Protein AF-A0A0C2MVI9-F1 (afdb_monomer)

Sequence (115 aa):
MEKDQERTKKWDIHRFVQSTERLNTYIERFEIALEYHGISDIKEEHKRRKLLHHVVSETFSLLQTYFHPEHLRSVAYTRSIEYLNGYYNPRKAYMLERKQLYNVNGQKEKTLNRI

Structure (mmCIF, N/CA/C/O backbone):
data_AF-A0A0C2MVI9-F1
#
_entry.id   AF-A0A0C2MVI9-F1
#
loop_
_atom_site.group_PDB
_atom_site.id
_atom_site.type_symbol
_atom_site.label_atom_id
_atom_site.label_alt_id
_atom_site.label_comp_id
_atom_site.label_asym_id
_atom_site.label_entity_id
_atom_site.label_seq_id
_atom_site.pdbx_PDB_ins_code
_atom_site.Cartn_x
_atom_site.Cartn_y
_atom_site.Cartn_z
_atom_site.occupancy
_atom_site.B_iso_or_equiv
_atom_site.auth_seq_id
_atom_site.auth_comp_id
_atom_site.auth_asym_id
_atom_site.auth_atom_id
_atom_site.pdbx_PDB_model_num
ATOM 1 N N . MET A 1 1 ? 12.758 -18.390 -28.346 1.00 46.31 1 MET A N 1
ATOM 2 C CA . MET A 1 1 ? 11.567 -17.864 -27.638 1.00 46.31 1 MET A CA 1
ATOM 3 C C . MET A 1 1 ? 11.206 -18.767 -26.456 1.00 46.31 1 MET A C 1
ATOM 5 O O . MET A 1 1 ? 10.057 -19.145 -26.305 1.00 46.31 1 MET A O 1
ATOM 9 N N . GLU A 1 2 ? 12.179 -19.143 -25.624 1.00 44.84 2 GLU A N 1
ATOM 10 C CA . GLU A 1 2 ? 11.978 -20.186 -24.595 1.00 44.84 2 GLU A CA 1
ATOM 11 C C . GLU A 1 2 ? 12.283 -19.671 -23.176 1.00 44.84 2 GLU A C 1
ATOM 13 O O . GLU A 1 2 ? 11.972 -20.317 -22.188 1.00 44.84 2 GLU A O 1
ATOM 18 N N . LYS A 1 3 ? 12.826 -18.449 -23.056 1.00 42.88 3 LYS A N 1
ATOM 19 C CA . LYS A 1 3 ? 13.237 -17.845 -21.775 1.00 42.88 3 LYS A CA 1
ATOM 20 C C . LYS A 1 3 ? 12.149 -17.029 -21.066 1.00 42.88 3 LYS A C 1
ATOM 22 O O . LYS A 1 3 ? 12.353 -16.623 -19.925 1.00 42.88 3 LYS A O 1
ATOM 27 N N . ASP A 1 4 ? 11.005 -16.802 -21.710 1.00 44.44 4 ASP A N 1
ATOM 28 C CA . ASP A 1 4 ? 9.923 -15.987 -21.138 1.00 44.44 4 ASP A CA 1
ATOM 29 C C . ASP A 1 4 ? 8.834 -16.818 -20.443 1.00 44.44 4 ASP A C 1
ATOM 31 O O . ASP A 1 4 ? 8.108 -16.286 -19.605 1.00 44.44 4 ASP A O 1
ATOM 35 N N . GLN A 1 5 ? 8.748 -18.126 -20.718 1.00 41.16 5 GLN A N 1
ATOM 36 C CA . GLN A 1 5 ? 7.746 -19.013 -20.107 1.00 41.16 5 GLN A CA 1
ATOM 37 C C . GLN A 1 5 ? 8.148 -19.519 -18.711 1.00 41.16 5 GLN A C 1
ATOM 39 O O . GLN A 1 5 ? 7.287 -19.886 -17.917 1.00 41.16 5 GLN A O 1
ATOM 44 N N . GLU A 1 6 ? 9.434 -19.463 -18.357 1.00 41.50 6 GLU A N 1
ATOM 45 C CA . GLU A 1 6 ? 9.937 -19.917 -17.050 1.00 41.50 6 GLU A CA 1
ATOM 46 C C . GLU A 1 6 ? 9.893 -18.818 -15.965 1.00 41.50 6 GLU A C 1
ATOM 48 O O . GLU A 1 6 ? 10.082 -19.073 -14.775 1.00 41.50 6 GLU A O 1
ATOM 53 N N . ARG A 1 7 ? 9.589 -17.571 -16.358 1.00 46.00 7 ARG A N 1
ATOM 54 C CA . ARG A 1 7 ? 9.536 -16.407 -15.454 1.00 46.00 7 ARG A CA 1
ATOM 55 C C . ARG A 1 7 ? 8.235 -16.281 -14.672 1.00 46.00 7 ARG A C 1
ATOM 57 O O . ARG A 1 7 ? 8.184 -15.534 -13.697 1.00 46.00 7 ARG A O 1
ATOM 64 N N . THR A 1 8 ? 7.203 -17.041 -15.021 1.00 45.59 8 THR A N 1
ATOM 65 C CA . THR A 1 8 ? 5.980 -17.153 -14.219 1.00 45.59 8 THR A CA 1
ATOM 66 C C . THR A 1 8 ? 6.106 -18.255 -13.169 1.00 45.59 8 THR A C 1
ATOM 68 O O . THR A 1 8 ? 5.172 -19.027 -12.957 1.00 45.59 8 THR A O 1
ATOM 71 N N . LYS A 1 9 ? 7.247 -18.327 -12.464 1.00 53.28 9 LYS A N 1
ATOM 72 C CA . LYS A 1 9 ? 7.270 -18.925 -11.124 1.00 53.28 9 LYS A CA 1
ATOM 73 C C . LYS A 1 9 ? 6.167 -18.230 -10.332 1.00 53.28 9 LYS A C 1
ATOM 75 O O . LYS A 1 9 ? 6.219 -17.014 -10.157 1.00 53.28 9 LYS A O 1
ATOM 80 N N . LYS A 1 10 ? 5.141 -19.003 -9.970 1.00 55.88 10 LYS A N 1
ATOM 81 C CA . LYS A 1 10 ? 3.905 -18.571 -9.311 1.00 55.88 10 LYS A CA 1
ATOM 82 C C . LYS A 1 10 ? 4.228 -17.501 -8.264 1.00 55.88 10 LYS A C 1
ATOM 84 O O . LYS A 1 10 ? 4.850 -17.792 -7.248 1.00 55.88 10 LYS A O 1
ATOM 89 N N . TRP A 1 11 ? 3.886 -16.256 -8.583 1.00 67.44 11 TRP A N 1
ATOM 90 C CA . TRP A 1 11 ? 4.160 -15.101 -7.739 1.00 67.44 11 TRP A CA 1
ATOM 91 C C . TRP A 1 11 ? 3.150 -15.126 -6.590 1.00 67.44 11 TRP A C 1
ATOM 93 O O . TRP A 1 11 ? 2.045 -14.611 -6.730 1.00 67.44 11 TRP A O 1
ATOM 103 N N . ASP A 1 12 ? 3.484 -15.836 -5.512 1.00 68.06 12 ASP A N 1
ATOM 104 C CA . ASP A 1 12 ? 2.595 -16.059 -4.368 1.00 68.06 12 ASP A CA 1
ATOM 105 C C . ASP A 1 12 ? 2.999 -15.153 -3.203 1.00 68.06 12 ASP A C 1
ATOM 107 O O . ASP A 1 12 ? 3.606 -15.574 -2.218 1.00 68.06 12 ASP A O 1
ATOM 111 N N . ILE A 1 13 ? 2.715 -13.858 -3.345 1.00 77.44 13 ILE A N 1
ATOM 112 C CA . ILE A 1 13 ? 2.753 -12.953 -2.200 1.00 77.44 13 ILE A CA 1
ATOM 113 C C . ILE A 1 13 ? 1.363 -12.988 -1.573 1.00 77.44 13 ILE A C 1
ATOM 115 O O . ILE A 1 13 ? 0.391 -12.521 -2.163 1.00 77.44 13 ILE A O 1
ATOM 119 N N . HIS A 1 14 ? 1.249 -13.513 -0.354 1.00 83.50 14 HIS A N 1
ATOM 120 C CA . HIS A 1 14 ? -0.004 -13.392 0.390 1.00 83.50 14 HIS A CA 1
ATOM 121 C C . HIS A 1 14 ? -0.375 -11.925 0.585 1.00 83.50 14 HIS A C 1
ATOM 123 O O . HIS A 1 14 ? 0.487 -11.111 0.933 1.00 83.50 14 HIS A O 1
ATOM 129 N N . ARG A 1 15 ? -1.656 -11.617 0.365 1.00 88.62 15 ARG A N 1
ATOM 130 C CA . ARG A 1 15 ? -2.186 -10.259 0.469 1.00 88.62 15 ARG A CA 1
ATOM 131 C C . ARG A 1 15 ? -2.019 -9.708 1.876 1.00 88.62 15 ARG A C 1
ATOM 133 O O . ARG A 1 15 ? -2.165 -10.452 2.841 1.00 88.62 15 ARG A O 1
ATOM 140 N N . PHE A 1 16 ? -1.803 -8.399 1.971 1.00 89.25 16 PHE A N 1
ATOM 141 C CA . PHE A 1 16 ? -1.757 -7.729 3.265 1.00 89.25 16 PHE A CA 1
ATOM 142 C C . PHE A 1 16 ? -3.115 -7.808 3.962 1.00 89.25 16 PHE A C 1
ATOM 144 O O . PHE A 1 16 ? -4.102 -7.277 3.452 1.00 89.25 16 PHE A O 1
ATOM 151 N N . VAL A 1 17 ? -3.150 -8.419 5.144 1.00 86.94 17 VAL A N 1
ATOM 152 C CA . VAL A 1 17 ? -4.323 -8.439 6.022 1.00 86.94 17 VAL A CA 1
ATOM 153 C C . VAL A 1 17 ? -3.895 -7.951 7.405 1.00 86.94 17 VAL A C 1
ATOM 155 O O . VAL A 1 17 ? -3.130 -8.612 8.105 1.00 86.94 17 VAL A O 1
ATOM 158 N N . GLN A 1 18 ? -4.405 -6.787 7.817 1.00 84.25 18 GLN A N 1
ATOM 159 C CA . GLN A 1 18 ? -3.997 -6.134 9.068 1.00 84.25 18 GLN A CA 1
ATOM 160 C C . GLN A 1 18 ? -4.227 -7.014 10.309 1.00 84.25 18 GLN A C 1
ATOM 162 O O . GLN A 1 18 ? -3.468 -6.934 11.272 1.00 84.25 18 GLN A O 1
ATOM 167 N N . SER A 1 19 ? -5.268 -7.853 10.308 1.00 86.75 19 SER A N 1
ATOM 168 C CA . SER A 1 19 ? -5.573 -8.730 11.444 1.00 86.75 19 SER A CA 1
ATOM 169 C C . SER A 1 19 ? -4.571 -9.874 11.622 1.00 86.75 19 SER A C 1
ATOM 171 O O . SER A 1 19 ? -4.517 -10.453 12.705 1.00 86.75 19 SER A O 1
ATOM 173 N N . THR A 1 20 ? -3.776 -10.199 10.596 1.00 86.75 20 THR A N 1
ATOM 174 C CA . THR A 1 20 ? -2.852 -11.343 10.613 1.00 86.75 20 THR A CA 1
ATOM 175 C C . THR A 1 20 ? -1.383 -10.938 10.634 1.00 86.75 20 THR A C 1
ATOM 177 O O . THR A 1 20 ? -0.563 -11.684 11.159 1.00 86.75 20 THR A O 1
ATOM 180 N N . GLU A 1 21 ? -1.021 -9.780 10.077 1.00 89.44 21 GLU A N 1
ATOM 181 C CA . GLU A 1 21 ? 0.367 -9.311 10.047 1.00 89.44 21 GLU A CA 1
ATOM 182 C C . GLU A 1 21 ? 0.477 -7.791 10.220 1.00 89.44 21 GLU A C 1
ATOM 184 O O . GLU A 1 21 ? -0.421 -7.023 9.872 1.00 89.44 21 GLU A O 1
ATO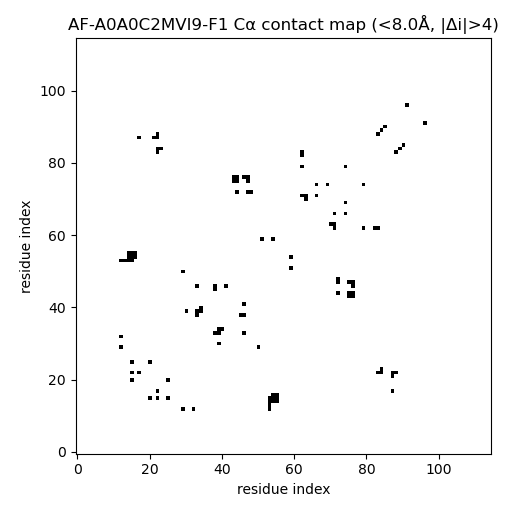M 189 N N . ARG A 1 22 ? 1.616 -7.336 10.758 1.00 90.38 22 ARG A N 1
ATOM 190 C CA . ARG A 1 22 ? 1.940 -5.905 10.825 1.00 90.38 22 ARG A CA 1
ATOM 191 C C . ARG A 1 22 ? 2.358 -5.405 9.446 1.00 90.38 22 ARG A C 1
ATOM 193 O O . ARG A 1 22 ? 3.049 -6.114 8.718 1.00 90.38 22 ARG A O 1
ATOM 200 N N . LEU A 1 23 ? 2.041 -4.146 9.137 1.00 90.12 23 LEU A N 1
ATOM 201 C CA . LEU A 1 23 ? 2.387 -3.543 7.847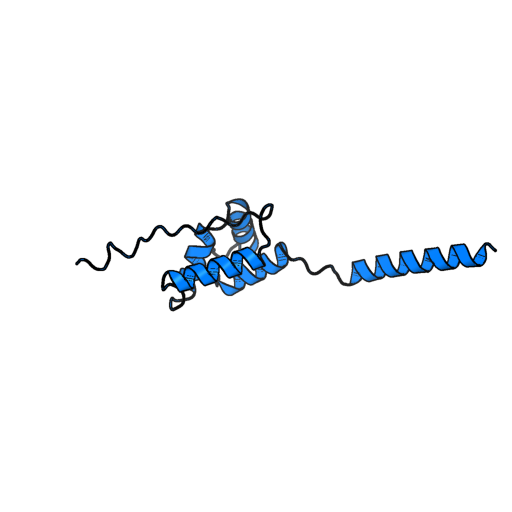 1.00 90.12 23 LEU A CA 1
ATOM 202 C C . LEU A 1 23 ? 3.893 -3.621 7.541 1.00 90.12 23 LEU A C 1
ATOM 204 O O . LEU A 1 23 ? 4.259 -3.961 6.424 1.00 90.12 23 LEU A O 1
ATOM 208 N N . ASN A 1 24 ? 4.770 -3.355 8.515 1.00 90.50 24 ASN A N 1
ATOM 209 C CA . ASN A 1 24 ? 6.221 -3.380 8.278 1.00 90.50 24 ASN A CA 1
ATOM 210 C C . ASN A 1 24 ? 6.707 -4.776 7.871 1.00 90.50 24 ASN A C 1
ATOM 212 O O . ASN A 1 24 ? 7.517 -4.896 6.960 1.00 90.50 24 ASN A O 1
ATOM 216 N N . THR A 1 25 ? 6.162 -5.819 8.504 1.00 91.50 25 THR A N 1
ATOM 217 C CA . THR A 1 25 ? 6.449 -7.218 8.161 1.00 91.50 25 THR A CA 1
ATOM 218 C C . THR A 1 25 ? 5.974 -7.544 6.746 1.00 91.50 25 THR A C 1
ATOM 220 O O . THR A 1 25 ? 6.705 -8.164 5.977 1.00 91.50 25 THR A O 1
ATOM 223 N N . TYR A 1 26 ? 4.774 -7.084 6.380 1.00 92.56 26 TYR A N 1
ATOM 224 C CA . TYR A 1 26 ? 4.263 -7.237 5.020 1.00 92.56 26 TYR A CA 1
ATOM 225 C C . TYR A 1 26 ? 5.156 -6.534 3.989 1.00 92.56 26 TYR A C 1
ATOM 227 O O . TYR A 1 26 ? 5.496 -7.140 2.977 1.00 92.56 26 TYR A O 1
ATOM 235 N N . ILE A 1 27 ? 5.557 -5.281 4.241 1.00 92.00 27 ILE A N 1
ATOM 236 C CA . ILE A 1 27 ? 6.408 -4.501 3.329 1.00 92.00 27 ILE A CA 1
ATOM 237 C C . ILE A 1 27 ? 7.756 -5.194 3.127 1.00 92.00 27 ILE A C 1
ATOM 239 O O . ILE A 1 27 ? 8.202 -5.319 1.993 1.00 92.00 27 ILE A O 1
ATOM 243 N N . GLU A 1 28 ? 8.382 -5.681 4.197 1.00 91.38 28 GLU A N 1
ATOM 244 C CA . GLU A 1 28 ? 9.656 -6.397 4.111 1.00 91.38 28 GLU A CA 1
ATOM 245 C C . GLU A 1 28 ? 9.528 -7.669 3.260 1.00 91.38 28 GLU A C 1
ATOM 247 O O . GLU A 1 28 ? 10.278 -7.860 2.304 1.00 91.38 28 GLU A O 1
ATOM 252 N N . ARG A 1 29 ? 8.505 -8.495 3.519 1.00 91.44 29 ARG A N 1
ATOM 253 C CA . ARG A 1 29 ? 8.214 -9.691 2.711 1.00 91.44 29 ARG A CA 1
ATOM 254 C C . ARG A 1 29 ? 7.899 -9.342 1.254 1.00 91.44 29 ARG A C 1
ATOM 256 O O . ARG A 1 29 ? 8.281 -10.082 0.349 1.00 91.44 29 ARG A O 1
ATOM 263 N N . PHE A 1 30 ? 7.207 -8.230 1.024 1.00 91.00 30 PHE A N 1
ATOM 264 C CA . PHE A 1 30 ? 6.885 -7.729 -0.307 1.00 91.00 30 PHE A CA 1
ATOM 265 C C . PHE A 1 30 ? 8.147 -7.302 -1.067 1.00 91.00 30 PHE A C 1
ATOM 267 O O . PHE A 1 30 ? 8.333 -7.756 -2.191 1.00 91.00 30 PHE A O 1
ATOM 274 N N . GLU A 1 31 ? 9.038 -6.507 -0.469 1.00 89.06 31 GLU A N 1
ATOM 275 C CA . GLU A 1 31 ? 10.300 -6.080 -1.097 1.00 89.06 31 GLU A CA 1
ATOM 276 C C . GLU A 1 31 ? 11.233 -7.270 -1.368 1.00 89.06 31 GLU A C 1
ATOM 278 O O . GLU A 1 31 ? 11.733 -7.395 -2.484 1.00 89.06 31 GLU A O 1
ATOM 283 N N . ILE A 1 32 ? 11.369 -8.212 -0.425 1.00 88.88 32 ILE A N 1
ATOM 284 C CA . ILE A 1 32 ? 12.126 -9.462 -0.634 1.00 88.88 32 ILE A CA 1
ATOM 285 C C . ILE A 1 32 ? 11.558 -10.248 -1.823 1.00 88.88 32 ILE A C 1
ATOM 287 O O . ILE A 1 32 ? 12.300 -10.785 -2.645 1.00 88.88 32 ILE A O 1
ATOM 291 N N . ALA A 1 33 ? 10.232 -10.311 -1.958 1.00 87.25 33 ALA A N 1
ATOM 292 C CA . ALA A 1 33 ? 9.607 -10.966 -3.098 1.00 87.25 33 ALA A CA 1
ATOM 293 C C . ALA A 1 33 ? 9.800 -10.175 -4.405 1.00 87.25 33 ALA A C 1
ATOM 295 O O . ALA A 1 33 ? 9.907 -10.776 -5.472 1.00 87.25 33 ALA A O 1
ATOM 296 N N . LEU A 1 34 ? 9.880 -8.844 -4.371 1.00 86.12 34 LEU A N 1
ATOM 297 C CA . LEU A 1 34 ? 10.270 -8.076 -5.554 1.00 86.12 34 LEU A CA 1
ATOM 298 C C . LEU A 1 34 ? 11.712 -8.404 -5.965 1.00 86.12 34 LEU A C 1
ATOM 300 O O . LEU A 1 34 ? 11.956 -8.639 -7.146 1.00 86.12 34 LEU A O 1
ATOM 304 N N . GLU A 1 35 ? 12.638 -8.486 -5.011 1.00 84.62 35 GLU A N 1
ATOM 305 C CA . GLU A 1 35 ? 14.035 -8.875 -5.246 1.00 84.62 35 GLU A CA 1
ATOM 306 C C . GLU A 1 35 ? 14.157 -10.283 -5.825 1.00 84.62 35 GLU A C 1
ATOM 308 O O . GLU A 1 35 ? 14.755 -10.465 -6.887 1.00 84.62 35 GLU A O 1
ATOM 313 N N . TYR A 1 36 ? 13.516 -11.272 -5.198 1.00 83.31 36 TYR A N 1
ATOM 314 C CA . TYR A 1 36 ? 13.563 -12.667 -5.642 1.00 83.31 36 TYR A CA 1
ATOM 315 C C . TYR A 1 36 ? 13.067 -12.848 -7.084 1.00 83.31 36 TYR A C 1
ATOM 317 O O . TYR A 1 36 ? 13.587 -13.675 -7.834 1.00 83.31 36 TYR A O 1
ATOM 325 N N . HIS A 1 37 ? 12.071 -12.062 -7.495 1.00 80.25 37 HIS A N 1
ATOM 326 C CA . HIS A 1 37 ? 11.511 -12.117 -8.843 1.00 80.25 37 HIS A CA 1
ATOM 327 C C . HIS A 1 37 ? 12.251 -11.229 -9.860 1.00 80.25 37 HIS A C 1
ATOM 329 O O . HIS A 1 37 ? 11.790 -11.100 -10.996 1.00 80.25 37 HIS A O 1
ATOM 335 N N . GLY A 1 38 ? 13.382 -10.617 -9.485 1.00 76.00 38 GLY A N 1
ATOM 336 C CA . GLY A 1 38 ? 14.144 -9.713 -10.354 1.00 76.00 38 GLY A CA 1
ATOM 337 C C . GLY A 1 38 ? 13.384 -8.426 -10.690 1.00 76.00 38 GLY A C 1
ATOM 338 O O . GLY A 1 38 ? 13.602 -7.825 -11.740 1.00 76.00 38 GLY A O 1
ATOM 339 N N . ILE A 1 39 ? 12.442 -8.034 -9.826 1.00 71.25 39 ILE A N 1
ATOM 340 C CA . ILE A 1 39 ? 11.637 -6.811 -9.935 1.00 71.25 39 ILE A CA 1
ATOM 341 C C . ILE A 1 39 ? 12.274 -5.660 -9.137 1.00 71.25 39 ILE A C 1
ATOM 343 O O . ILE A 1 39 ? 11.900 -4.502 -9.313 1.00 71.25 39 ILE A O 1
ATOM 347 N N . SER A 1 40 ? 13.256 -5.946 -8.282 1.00 60.22 40 SER A N 1
ATOM 348 C CA . SER A 1 40 ? 13.961 -4.948 -7.471 1.00 60.22 40 SER A CA 1
ATOM 349 C C . SER A 1 40 ? 14.687 -3.878 -8.284 1.00 60.22 40 SER A C 1
ATOM 351 O O . SER A 1 40 ? 14.660 -2.718 -7.879 1.00 60.22 40 SER A O 1
ATOM 353 N N . ASP A 1 41 ? 15.230 -4.230 -9.454 1.00 60.41 41 ASP A N 1
ATOM 354 C CA . ASP A 1 41 ? 15.880 -3.291 -10.385 1.00 60.41 41 ASP A CA 1
ATOM 355 C C . ASP A 1 41 ? 14.880 -2.441 -11.192 1.00 60.41 41 ASP A C 1
ATOM 357 O O . ASP A 1 41 ? 15.256 -1.637 -12.050 1.00 60.41 41 ASP A O 1
ATOM 361 N N . ILE A 1 42 ? 13.575 -2.623 -10.969 1.00 63.47 42 ILE A N 1
ATOM 362 C CA . ILE A 1 42 ? 12.544 -2.044 -11.819 1.00 63.47 42 ILE A CA 1
ATOM 363 C C . ILE A 1 42 ? 12.039 -0.711 -11.256 1.00 63.47 42 ILE A C 1
ATOM 365 O O . ILE A 1 42 ? 11.761 -0.552 -10.068 1.00 63.47 42 ILE A O 1
ATOM 369 N N . LYS A 1 43 ? 11.869 0.242 -12.183 1.00 78.00 43 LYS A N 1
ATOM 370 C CA . LYS A 1 43 ? 11.225 1.555 -12.029 1.00 78.00 43 LYS A CA 1
ATOM 371 C C . LYS A 1 43 ? 10.098 1.537 -10.989 1.00 78.00 43 LYS A C 1
ATOM 373 O O . LYS A 1 43 ? 9.221 0.677 -11.051 1.00 78.00 43 LYS A O 1
ATOM 378 N N . GLU A 1 44 ? 10.074 2.563 -10.139 1.00 84.50 44 GLU A N 1
ATOM 379 C CA . GLU A 1 44 ? 9.094 2.852 -9.068 1.00 84.50 44 GLU A CA 1
ATOM 380 C C . GLU A 1 44 ? 7.631 2.502 -9.433 1.00 84.50 44 GLU A C 1
ATOM 382 O O . GLU A 1 44 ? 6.877 1.943 -8.636 1.00 84.50 44 GLU A O 1
ATOM 387 N N . GLU A 1 45 ? 7.249 2.732 -10.691 1.00 85.38 45 GLU A N 1
ATOM 388 C CA . GLU A 1 45 ? 5.952 2.358 -11.255 1.00 85.38 45 GLU A CA 1
ATOM 389 C C . GLU A 1 45 ? 5.580 0.873 -11.088 1.00 85.38 45 GLU A C 1
ATOM 391 O O . GLU A 1 45 ? 4.418 0.554 -10.813 1.00 85.38 45 GLU A O 1
ATOM 396 N N . HIS A 1 46 ? 6.526 -0.047 -11.275 1.00 86.19 46 HIS A N 1
ATOM 397 C CA . HIS A 1 46 ? 6.253 -1.477 -11.177 1.00 86.19 46 HIS A CA 1
ATOM 398 C C . HIS A 1 46 ? 6.010 -1.879 -9.728 1.00 86.19 46 HIS A C 1
ATOM 400 O O . HIS A 1 46 ? 5.019 -2.562 -9.470 1.00 86.19 46 HIS A O 1
ATOM 406 N N . LYS A 1 47 ? 6.824 -1.380 -8.787 1.00 88.62 47 LYS A N 1
ATOM 407 C CA . LYS A 1 47 ? 6.615 -1.586 -7.345 1.00 88.62 47 LYS A CA 1
ATOM 408 C C . LYS A 1 47 ? 5.216 -1.142 -6.923 1.00 88.62 47 LYS A C 1
ATOM 410 O O . LYS A 1 47 ? 4.475 -1.913 -6.318 1.00 88.62 47 LYS A O 1
ATOM 415 N N . ARG A 1 48 ? 4.790 0.046 -7.364 1.00 91.31 48 ARG A N 1
ATOM 416 C CA . ARG A 1 48 ? 3.430 0.554 -7.135 1.00 91.31 48 ARG A CA 1
ATOM 417 C C . ARG A 1 48 ? 2.345 -0.359 -7.690 1.00 91.31 48 ARG A C 1
ATOM 419 O O . ARG A 1 48 ? 1.433 -0.730 -6.959 1.00 91.31 48 ARG A O 1
ATOM 426 N N . ARG A 1 49 ? 2.399 -0.715 -8.980 1.00 89.50 49 ARG A N 1
ATOM 427 C CA . ARG A 1 49 ? 1.372 -1.579 -9.602 1.00 89.50 49 ARG A CA 1
ATOM 428 C C . ARG A 1 49 ? 1.247 -2.909 -8.854 1.00 89.50 49 ARG A C 1
ATOM 430 O O . ARG A 1 49 ? 0.148 -3.426 -8.677 1.00 89.50 49 ARG A O 1
ATOM 437 N N . LYS A 1 50 ? 2.385 -3.439 -8.414 1.00 89.44 50 LYS A N 1
ATOM 438 C CA . LYS A 1 50 ? 2.514 -4.701 -7.691 1.00 89.44 50 LYS A CA 1
ATOM 439 C C . LYS A 1 50 ? 1.935 -4.605 -6.276 1.00 89.44 50 LYS A C 1
ATOM 441 O O . LYS A 1 50 ? 1.156 -5.484 -5.911 1.00 89.44 50 LYS A O 1
ATOM 446 N N . LEU A 1 51 ? 2.209 -3.512 -5.559 1.00 91.44 51 LEU A N 1
ATOM 447 C CA . LEU A 1 51 ? 1.611 -3.201 -4.258 1.00 91.44 51 LEU A CA 1
ATOM 448 C C . LEU A 1 51 ? 0.087 -3.116 -4.367 1.00 91.44 51 LEU A C 1
ATOM 450 O O . LEU A 1 51 ? -0.619 -3.832 -3.665 1.00 91.44 51 LEU A O 1
ATOM 454 N N . LEU A 1 52 ? -0.419 -2.296 -5.294 1.00 91.56 52 LEU A N 1
ATOM 455 C CA . LEU A 1 52 ? -1.856 -2.073 -5.483 1.00 91.56 52 LEU A CA 1
ATOM 456 C C . LEU A 1 52 ? -2.631 -3.356 -5.819 1.00 91.56 52 LEU A C 1
ATOM 458 O O . LEU A 1 52 ? -3.814 -3.448 -5.516 1.00 91.56 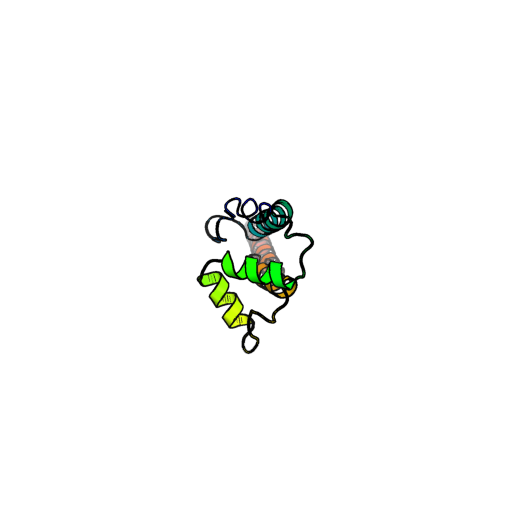52 LEU A O 1
ATOM 462 N N . HIS A 1 53 ? -1.976 -4.345 -6.429 1.00 89.56 53 HIS A N 1
ATOM 463 C CA . HIS A 1 53 ? -2.580 -5.648 -6.711 1.00 89.56 53 HIS A CA 1
ATOM 464 C C . HIS A 1 53 ? -2.612 -6.587 -5.490 1.00 89.56 53 HIS A C 1
ATOM 466 O O . HIS A 1 53 ? -3.451 -7.483 -5.433 1.00 89.56 53 HIS A O 1
ATOM 472 N N . HIS A 1 54 ? -1.689 -6.414 -4.539 1.00 88.75 54 HIS A N 1
ATOM 473 C CA . HIS A 1 54 ? -1.482 -7.331 -3.411 1.00 88.75 54 HIS A CA 1
ATOM 474 C C . HIS A 1 54 ? -2.044 -6.832 -2.082 1.00 88.75 54 HIS A C 1
ATOM 476 O O . HIS A 1 54 ? -2.117 -7.586 -1.116 1.00 88.75 54 HIS A O 1
ATOM 482 N N . VAL A 1 55 ? -2.496 -5.587 -2.020 1.00 89.81 55 VAL A N 1
ATOM 483 C CA . VAL A 1 55 ? -3.286 -5.110 -0.888 1.00 89.81 55 VAL A CA 1
ATOM 484 C C . VAL A 1 55 ? -4.733 -5.604 -0.990 1.00 89.81 55 VAL A C 1
ATOM 486 O O . VAL A 1 55 ? -5.258 -5.842 -2.079 1.00 89.81 55 VAL A O 1
ATOM 489 N N . VAL A 1 56 ? -5.400 -5.774 0.152 1.00 91.44 56 VAL A N 1
ATOM 490 C CA . VAL A 1 56 ? -6.840 -6.071 0.180 1.00 91.44 56 VAL A CA 1
ATOM 491 C C . VAL A 1 56 ? -7.674 -4.865 -0.250 1.00 91.44 56 VAL A C 1
ATOM 493 O O . VAL A 1 56 ? -7.206 -3.726 -0.235 1.00 91.44 56 VAL A O 1
ATOM 496 N N . SER A 1 57 ? -8.940 -5.1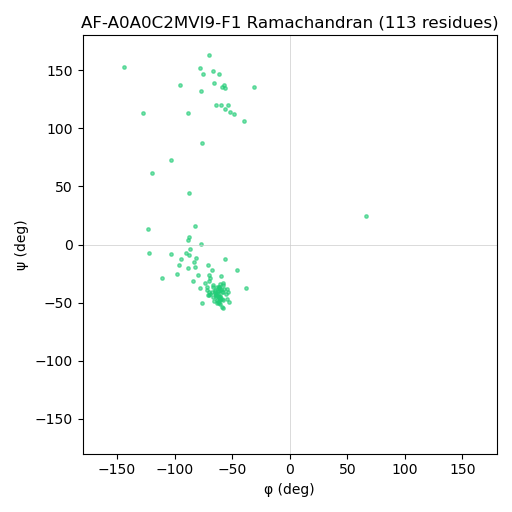18 -0.603 1.00 91.62 57 SER A N 1
ATOM 497 C CA . SER A 1 57 ? -9.870 -4.081 -1.067 1.00 91.62 57 SER A CA 1
ATOM 498 C C . SER A 1 57 ? -9.992 -2.913 -0.090 1.00 91.62 57 SER A C 1
ATOM 500 O O . SER A 1 57 ? -10.080 -1.776 -0.531 1.00 91.62 57 SER A O 1
ATOM 502 N N . GLU A 1 58 ? -9.985 -3.172 1.217 1.00 92.81 58 GLU A N 1
ATOM 503 C CA . GLU A 1 58 ? -10.085 -2.125 2.237 1.00 92.81 58 GLU A CA 1
ATOM 504 C C . GLU A 1 58 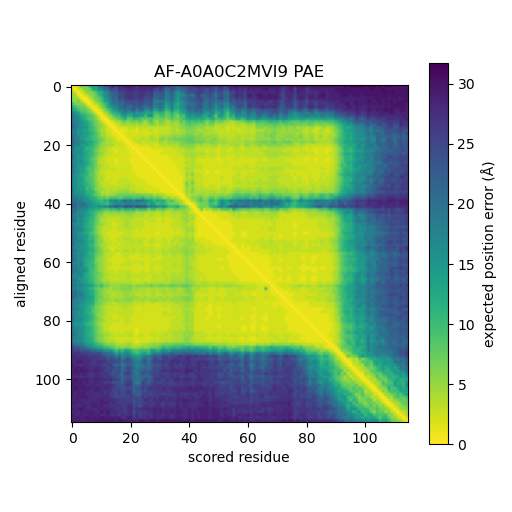? -8.886 -1.170 2.186 1.00 92.81 58 GLU A C 1
ATOM 506 O O . GLU A 1 58 ? -9.052 0.042 2.068 1.00 92.81 58 GLU A O 1
ATOM 511 N N . THR A 1 59 ? -7.669 -1.716 2.177 1.00 93.62 59 THR A N 1
ATOM 512 C CA . THR A 1 59 ? -6.433 -0.936 2.050 1.00 93.62 59 THR A CA 1
ATOM 513 C C . THR A 1 59 ? -6.359 -0.197 0.711 1.00 93.62 59 THR A C 1
ATOM 515 O O . THR A 1 59 ? -5.892 0.940 0.657 1.00 93.62 59 THR A O 1
ATOM 518 N N . PHE A 1 60 ? -6.845 -0.804 -0.376 1.00 94.75 60 PHE A N 1
ATOM 519 C CA . PHE A 1 60 ? -6.935 -0.136 -1.675 1.00 94.75 60 PHE A CA 1
ATOM 520 C C . PHE A 1 60 ? -7.894 1.065 -1.630 1.00 94.75 60 PHE A C 1
ATOM 522 O O . PHE A 1 60 ? -7.526 2.160 -2.057 1.00 94.75 60 PHE A O 1
ATOM 529 N N . SER A 1 61 ? -9.096 0.888 -1.073 1.00 95.00 61 SER A N 1
ATOM 530 C CA . SER A 1 61 ? -10.086 1.961 -0.909 1.00 95.00 61 SER A CA 1
ATOM 531 C C . SER A 1 61 ? -9.571 3.092 -0.022 1.00 95.00 61 SER A C 1
ATOM 533 O O . SER A 1 61 ? -9.831 4.265 -0.296 1.00 95.00 61 SER A O 1
ATOM 535 N N . LEU A 1 62 ? -8.802 2.754 1.014 1.00 94.94 62 LEU A N 1
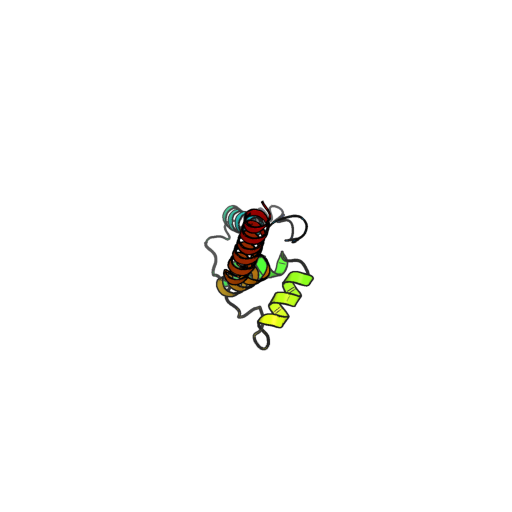ATOM 536 C CA . LEU A 1 62 ? -8.159 3.721 1.893 1.00 94.94 62 LEU A CA 1
ATOM 537 C C . LEU A 1 62 ? -7.175 4.612 1.115 1.00 94.94 62 LEU A C 1
ATOM 539 O O . LEU A 1 62 ? -7.268 5.838 1.177 1.00 94.94 62 LEU A O 1
ATOM 543 N N . LEU A 1 63 ? -6.284 4.000 0.327 1.00 96.19 63 LEU A N 1
ATOM 544 C CA . LEU A 1 63 ? -5.366 4.726 -0.555 1.00 96.19 63 LEU A CA 1
ATOM 545 C C . LEU A 1 63 ? -6.136 5.611 -1.542 1.00 96.19 63 LEU A C 1
ATOM 547 O O . LEU A 1 63 ? -5.814 6.787 -1.698 1.00 96.19 63 LEU A O 1
ATOM 551 N N . GLN A 1 64 ? -7.166 5.066 -2.193 1.00 96.38 64 GLN A N 1
ATOM 552 C CA . GLN A 1 64 ? -7.953 5.792 -3.191 1.00 96.38 64 GLN A CA 1
ATOM 553 C C . GLN A 1 64 ? -8.641 7.023 -2.592 1.00 96.38 64 GLN A C 1
ATOM 555 O O . GLN A 1 64 ? -8.669 8.077 -3.222 1.00 96.38 64 GLN A O 1
ATOM 560 N N . THR A 1 65 ? -9.164 6.891 -1.374 1.00 96.56 65 THR A N 1
ATOM 561 C CA . THR A 1 65 ? -9.813 7.989 -0.652 1.00 96.56 65 THR A CA 1
ATOM 562 C C . THR A 1 65 ? -8.805 9.071 -0.284 1.00 96.56 65 THR A C 1
ATOM 564 O O . THR A 1 65 ? -9.071 10.250 -0.494 1.00 96.56 65 THR A O 1
ATOM 567 N N . TYR A 1 66 ? -7.635 8.682 0.230 1.00 96.31 66 TYR A N 1
ATOM 568 C CA . TYR A 1 66 ? -6.618 9.633 0.673 1.00 96.31 66 TYR A CA 1
ATOM 569 C C . TYR A 1 66 ? -6.000 10.436 -0.474 1.00 96.31 66 TYR A C 1
ATOM 571 O O . TYR A 1 66 ? -5.768 11.633 -0.331 1.00 96.31 66 TYR A O 1
ATOM 579 N N . PHE A 1 67 ? -5.726 9.786 -1.607 1.00 96.50 67 PHE A N 1
ATOM 580 C CA . PHE A 1 67 ? -5.056 10.435 -2.731 1.00 96.50 67 PHE A CA 1
ATOM 581 C C . PHE A 1 67 ? -6.009 11.165 -3.684 1.00 96.50 67 PHE A C 1
ATOM 583 O O . PHE A 1 67 ? -5.530 11.836 -4.590 1.00 96.50 67 PHE A O 1
ATOM 590 N N . HIS A 1 68 ? -7.330 11.105 -3.495 1.00 91.94 68 HIS A N 1
ATOM 591 C CA . HIS A 1 68 ? -8.270 11.854 -4.332 1.00 91.94 68 HIS A CA 1
ATOM 592 C C . HIS A 1 68 ? -7.956 13.372 -4.322 1.00 91.94 68 HIS A C 1
ATOM 594 O O . HIS A 1 68 ? -7.722 13.929 -3.248 1.00 91.94 68 HIS A O 1
ATOM 600 N N . PRO A 1 69 ? -7.956 14.071 -5.479 1.00 94.38 69 PRO A N 1
ATOM 601 C CA . PRO A 1 69 ? -8.397 13.639 -6.814 1.00 94.38 69 PRO A CA 1
ATOM 602 C C . PRO A 1 69 ? -7.324 12.952 -7.678 1.00 94.38 69 PRO A C 1
ATOM 604 O O . PRO A 1 69 ? -7.584 12.629 -8.836 1.00 94.38 69 PRO A O 1
ATOM 607 N N . GLU A 1 70 ? -6.124 12.727 -7.149 1.00 95.06 70 GLU A N 1
ATOM 608 C CA . GLU A 1 70 ? -5.037 12.055 -7.856 1.00 95.06 70 GLU A CA 1
ATOM 609 C C . GLU A 1 70 ? -5.385 10.581 -8.148 1.00 95.06 70 GLU A C 1
ATOM 611 O O . GLU A 1 70 ? -5.941 9.858 -7.318 1.00 95.06 70 GLU A O 1
ATOM 616 N N . HIS A 1 71 ? -5.038 10.095 -9.344 1.00 92.06 71 HIS A N 1
ATOM 617 C CA . HIS A 1 71 ? -5.222 8.686 -9.682 1.00 92.06 71 HIS A CA 1
ATOM 618 C C . HIS A 1 71 ? -4.120 7.850 -9.020 1.00 92.06 71 HIS A C 1
ATOM 620 O O . HIS A 1 71 ? -2.940 8.106 -9.233 1.00 92.06 71 HI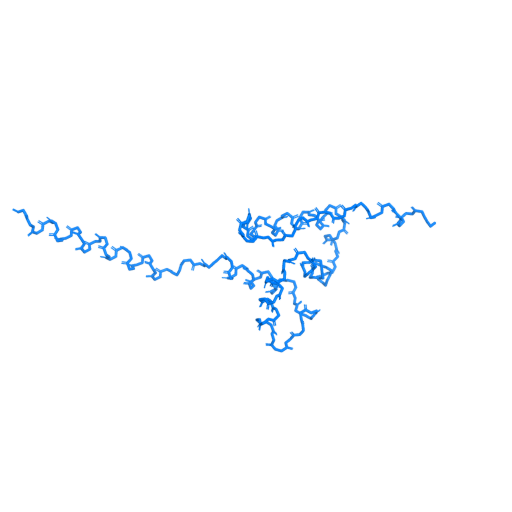S A O 1
ATOM 626 N N . LEU A 1 72 ? -4.447 6.743 -8.344 1.00 93.06 72 LEU A N 1
ATOM 627 C CA . LEU A 1 72 ? -3.445 5.871 -7.689 1.00 93.06 72 LEU A CA 1
ATOM 628 C C . LEU A 1 72 ? -2.339 5.322 -8.612 1.00 93.06 72 LEU A C 1
ATOM 630 O O . LEU A 1 72 ? -1.346 4.779 -8.146 1.00 93.06 72 LEU A O 1
ATOM 634 N N . ARG A 1 73 ? -2.499 5.452 -9.934 1.00 90.81 73 ARG A N 1
ATOM 635 C CA . ARG A 1 73 ? -1.486 5.063 -10.925 1.00 90.81 73 ARG A CA 1
ATOM 636 C C . ARG A 1 73 ? -0.424 6.142 -11.141 1.00 90.81 73 ARG A C 1
ATOM 638 O O . ARG A 1 73 ? 0.588 5.816 -11.745 1.00 90.81 73 ARG A O 1
ATOM 645 N N . SER A 1 74 ? -0.638 7.383 -10.706 1.00 91.69 74 SER A N 1
ATOM 646 C CA . SER A 1 74 ? 0.366 8.455 -10.753 1.00 91.69 74 SER A CA 1
ATOM 647 C C . SER A 1 74 ? 1.085 8.641 -9.420 1.00 91.69 74 SER A C 1
ATOM 649 O O . SER A 1 74 ? 2.242 9.048 -9.426 1.00 91.69 74 SER A O 1
ATOM 651 N N . VAL A 1 75 ? 0.446 8.267 -8.307 1.00 93.88 75 VAL A N 1
ATOM 652 C CA . VAL A 1 75 ? 1.027 8.364 -6.962 1.00 93.88 75 VAL A CA 1
ATOM 653 C C . VAL A 1 75 ? 2.343 7.585 -6.904 1.00 93.88 75 VAL A C 1
ATOM 655 O O . VAL A 1 75 ? 2.437 6.482 -7.441 1.00 93.88 75 VAL A O 1
ATOM 658 N N . ALA A 1 76 ? 3.376 8.144 -6.278 1.00 93.81 76 ALA A N 1
ATOM 659 C CA . ALA A 1 76 ? 4.650 7.452 -6.081 1.00 93.81 76 ALA A CA 1
ATOM 660 C C . ALA A 1 76 ? 4.496 6.257 -5.123 1.00 93.81 76 ALA A C 1
ATOM 662 O O . ALA A 1 76 ? 3.668 6.274 -4.203 1.00 93.81 76 ALA A O 1
ATOM 663 N N . TYR A 1 77 ? 5.308 5.219 -5.317 1.00 92.88 77 TYR A N 1
ATOM 664 C CA . TYR A 1 77 ? 5.303 4.055 -4.429 1.00 92.88 77 TYR A CA 1
ATOM 665 C C . TYR A 1 77 ? 5.653 4.466 -2.993 1.00 92.88 77 TYR A C 1
ATOM 667 O O . TYR A 1 77 ? 4.914 4.142 -2.063 1.00 92.88 77 TYR A O 1
ATOM 675 N N . THR A 1 78 ? 6.705 5.269 -2.831 1.00 92.75 78 THR A N 1
ATOM 676 C CA . THR A 1 78 ? 7.128 5.833 -1.537 1.00 92.75 78 THR A CA 1
ATOM 677 C C . THR A 1 78 ? 5.997 6.551 -0.797 1.00 92.75 78 THR A C 1
ATOM 679 O O . THR A 1 78 ? 5.712 6.208 0.349 1.00 92.75 78 THR A O 1
ATOM 682 N N . ARG A 1 79 ? 5.263 7.453 -1.464 1.00 95.56 79 ARG A N 1
ATOM 683 C CA . ARG A 1 79 ? 4.111 8.163 -0.869 1.00 95.56 79 ARG A CA 1
ATOM 684 C C . ARG A 1 79 ? 3.013 7.211 -0.392 1.00 95.56 79 ARG A C 1
ATOM 686 O O . ARG A 1 79 ? 2.404 7.438 0.651 1.00 95.56 79 ARG A O 1
ATOM 693 N N . SER A 1 80 ? 2.761 6.137 -1.142 1.00 94.88 80 SER A N 1
ATOM 694 C CA . SER A 1 80 ? 1.780 5.119 -0.745 1.00 94.88 80 SER A CA 1
ATOM 695 C C . SER A 1 80 ? 2.218 4.410 0.539 1.00 94.88 80 SER A C 1
ATOM 697 O O . SER A 1 80 ? 1.424 4.261 1.463 1.00 94.88 80 SER A O 1
ATOM 699 N N . ILE A 1 81 ? 3.493 4.024 0.626 1.00 94.19 81 ILE A N 1
ATOM 700 C CA . ILE A 1 81 ? 4.065 3.375 1.811 1.00 94.19 81 ILE A CA 1
ATOM 701 C C . ILE A 1 81 ? 4.078 4.307 3.028 1.00 94.19 81 ILE A C 1
ATOM 703 O O . ILE A 1 81 ? 3.737 3.875 4.129 1.00 94.19 81 ILE A O 1
ATOM 707 N N . GLU A 1 82 ? 4.434 5.580 2.856 1.00 92.81 82 GLU A N 1
ATOM 708 C CA . GLU A 1 82 ? 4.410 6.585 3.928 1.00 92.81 82 GLU A CA 1
ATOM 709 C C . GLU A 1 82 ? 3.013 6.742 4.529 1.00 92.81 82 GLU A C 1
ATOM 711 O O . GLU A 1 82 ? 2.852 6.707 5.752 1.00 92.81 82 GLU A O 1
ATOM 716 N N . TYR A 1 83 ? 1.996 6.853 3.674 1.00 94.44 83 TYR A N 1
ATOM 717 C CA . TYR A 1 83 ? 0.615 6.953 4.121 1.00 94.44 83 TYR A CA 1
ATOM 718 C C . TYR A 1 83 ? 0.167 5.701 4.886 1.00 94.44 83 TYR A C 1
ATOM 720 O O . TYR A 1 83 ? -0.353 5.808 5.999 1.00 94.44 83 TYR A O 1
ATOM 728 N N . LEU A 1 84 ? 0.411 4.510 4.326 1.00 93.94 84 LEU A N 1
ATOM 729 C CA . LEU A 1 84 ? 0.058 3.248 4.979 1.00 93.94 84 LEU A CA 1
ATOM 730 C C . LEU A 1 84 ? 0.755 3.119 6.338 1.00 93.94 84 LEU A C 1
ATOM 732 O O . LEU A 1 84 ? 0.125 2.709 7.311 1.00 93.94 84 LEU A O 1
ATOM 736 N N . ASN A 1 85 ? 2.025 3.523 6.432 1.00 91.19 85 ASN A N 1
ATOM 737 C CA . ASN A 1 85 ? 2.757 3.553 7.694 1.00 91.19 85 ASN A CA 1
ATOM 738 C C . ASN A 1 85 ? 2.113 4.492 8.712 1.00 91.19 85 ASN A C 1
ATOM 740 O O . ASN A 1 85 ? 1.945 4.101 9.863 1.00 91.19 85 ASN A O 1
ATOM 744 N N . GLY A 1 86 ? 1.717 5.699 8.305 1.00 90.00 86 GLY A N 1
ATOM 745 C CA . GLY A 1 86 ? 1.015 6.631 9.188 1.00 90.00 86 GLY A CA 1
ATOM 746 C C . GLY A 1 86 ? -0.327 6.089 9.688 1.00 90.00 86 GLY A C 1
ATOM 747 O O . GLY A 1 86 ? -0.676 6.298 10.849 1.00 90.00 86 GLY A O 1
ATOM 748 N N . TYR A 1 87 ? -1.053 5.368 8.831 1.00 91.62 87 TYR A N 1
ATOM 749 C CA . TYR A 1 87 ? -2.370 4.820 9.148 1.00 91.62 87 TYR A CA 1
ATOM 750 C C . TYR A 1 87 ? -2.304 3.579 10.051 1.00 91.62 87 TYR A C 1
ATOM 752 O O . TYR A 1 87 ? -2.981 3.520 11.075 1.00 91.62 87 TYR A O 1
ATOM 760 N N . TYR A 1 88 ? -1.482 2.589 9.691 1.00 90.44 88 TYR A N 1
ATOM 761 C CA . TYR A 1 88 ? -1.414 1.303 10.393 1.00 90.44 88 TYR A CA 1
ATOM 762 C C . TYR A 1 88 ? -0.418 1.285 11.557 1.00 90.44 88 TYR A C 1
ATOM 764 O O . TYR A 1 88 ? -0.552 0.456 12.457 1.00 90.44 88 TYR A O 1
ATOM 772 N N . ASN A 1 89 ? 0.550 2.204 11.578 1.00 85.88 89 ASN A N 1
ATOM 773 C CA . ASN A 1 89 ? 1.490 2.385 12.683 1.00 85.88 89 ASN A CA 1
ATOM 774 C C . ASN A 1 89 ? 1.364 3.805 13.263 1.00 85.88 89 ASN A C 1
ATOM 776 O O . ASN A 1 89 ? 2.337 4.571 13.227 1.00 85.88 89 ASN A O 1
ATOM 780 N N . PRO A 1 90 ? 0.192 4.192 13.808 1.00 78.62 90 PRO A N 1
ATOM 781 C CA . PRO A 1 90 ? 0.034 5.513 14.386 1.00 78.62 90 PRO A CA 1
ATOM 782 C C . PRO A 1 90 ? 1.048 5.660 15.518 1.00 78.62 90 PRO A C 1
ATOM 784 O O . PRO A 1 90 ? 1.043 4.894 16.488 1.00 78.62 90 PRO A O 1
ATOM 787 N N . ARG A 1 91 ? 1.946 6.645 15.401 1.00 68.06 91 ARG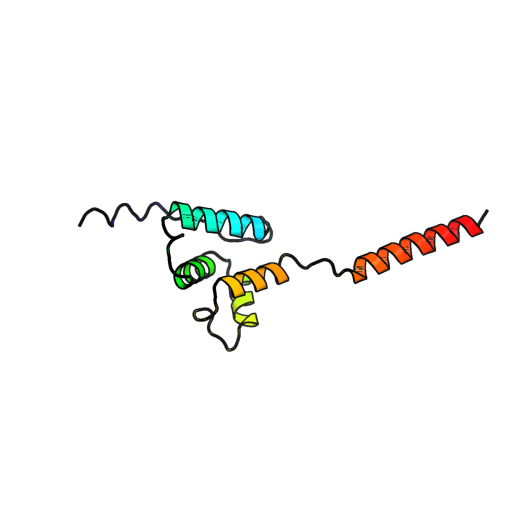 A N 1
ATOM 788 C CA . ARG A 1 91 ? 2.816 7.017 16.518 1.00 68.06 91 ARG A CA 1
ATOM 789 C C . ARG A 1 91 ? 1.882 7.340 17.674 1.00 68.06 91 ARG A C 1
ATOM 791 O O . ARG A 1 91 ? 1.072 8.258 17.545 1.00 68.06 91 ARG A O 1
ATOM 798 N N . LYS A 1 92 ? 1.956 6.573 18.772 1.00 58.25 92 LYS A N 1
ATOM 799 C CA . LYS A 1 92 ? 1.242 6.905 20.009 1.00 58.25 92 LYS A CA 1
ATOM 800 C C . LYS A 1 92 ? 1.537 8.371 20.269 1.00 58.25 92 LYS A C 1
ATOM 802 O O . LYS A 1 92 ? 2.697 8.734 20.453 1.00 58.25 92 LYS A O 1
ATOM 807 N N . ALA A 1 93 ? 0.514 9.214 20.152 1.00 54.34 93 ALA A N 1
ATOM 808 C CA . ALA A 1 93 ? 0.693 10.638 20.322 1.00 54.34 93 ALA A CA 1
ATOM 809 C C . ALA A 1 93 ? 1.360 10.820 21.683 1.00 54.34 93 ALA A C 1
ATOM 811 O O . ALA A 1 93 ? 0.804 10.408 22.698 1.00 54.34 93 ALA A O 1
ATOM 812 N N . TYR A 1 94 ? 2.549 11.410 21.697 1.00 52.81 94 TYR A N 1
ATOM 813 C CA . TYR A 1 94 ? 3.332 11.739 22.890 1.00 52.81 94 TYR A CA 1
ATOM 814 C C . TYR A 1 94 ? 2.480 12.402 24.005 1.00 52.81 94 TYR A C 1
ATOM 816 O O . TYR A 1 94 ? 2.775 12.325 25.195 1.00 52.81 94 TYR A O 1
ATOM 824 N N . MET A 1 95 ? 1.342 13.000 23.634 1.00 52.91 95 MET A N 1
ATOM 825 C CA . MET A 1 95 ? 0.343 13.559 24.547 1.00 52.91 95 MET A CA 1
ATOM 826 C C . MET A 1 95 ? -0.455 12.529 25.373 1.00 52.91 95 MET A C 1
ATOM 828 O O . MET A 1 95 ? -0.866 12.852 26.489 1.00 52.91 95 MET A O 1
ATOM 832 N N . LEU A 1 96 ? -0.675 11.304 24.881 1.00 54.62 96 LEU A N 1
ATOM 833 C CA . LEU A 1 96 ? -1.391 10.259 25.627 1.00 54.62 96 LEU A CA 1
ATOM 834 C C . LEU A 1 96 ? -0.536 9.713 26.784 1.00 54.62 96 LEU A C 1
ATOM 836 O O . LEU A 1 96 ? -1.061 9.487 27.873 1.00 54.62 96 LEU A O 1
ATOM 840 N N . GLU A 1 97 ? 0.780 9.589 26.578 1.00 53.56 97 GLU A N 1
ATOM 841 C CA . GLU A 1 97 ? 1.736 9.200 27.626 1.00 53.56 97 GLU A CA 1
ATOM 842 C C . GLU A 1 97 ? 1.778 10.220 28.764 1.00 53.56 97 GLU A C 1
ATOM 844 O O . GLU A 1 97 ? 1.726 9.833 29.930 1.00 53.56 97 GLU A O 1
ATOM 849 N N . ARG A 1 98 ? 1.767 11.528 28.461 1.00 53.59 98 ARG A N 1
ATOM 850 C CA . ARG A 1 98 ? 1.700 12.562 29.508 1.00 53.59 98 ARG A CA 1
ATOM 851 C C . ARG A 1 98 ? 0.430 12.439 30.346 1.00 53.59 98 ARG A C 1
ATOM 853 O O . ARG A 1 98 ? 0.517 12.484 31.569 1.00 53.59 98 ARG A O 1
ATOM 860 N N . LYS A 1 99 ? -0.741 12.246 29.726 1.00 54.03 99 LYS A N 1
ATOM 861 C CA . LYS A 1 99 ? -2.003 12.063 30.469 1.00 54.03 99 LYS A CA 1
ATOM 862 C C . LYS A 1 99 ? -1.966 10.832 31.383 1.00 54.03 99 LYS A C 1
ATOM 864 O O . LYS A 1 99 ? -2.464 10.900 32.504 1.00 54.03 99 LYS A O 1
ATOM 869 N N . GLN A 1 100 ? -1.358 9.735 30.933 1.00 56.34 100 GLN A N 1
ATOM 870 C CA . GLN A 1 100 ? -1.190 8.529 31.747 1.00 56.34 100 GLN A CA 1
ATOM 871 C C . GLN A 1 100 ? -0.194 8.749 32.901 1.00 56.34 100 GLN A C 1
ATOM 873 O O . GLN A 1 100 ? -0.502 8.385 34.033 1.00 56.34 100 GLN A O 1
ATOM 878 N N . LEU A 1 101 ? 0.933 9.430 32.664 1.00 56.34 101 LEU A N 1
ATOM 879 C CA . LEU A 1 101 ? 1.911 9.800 33.699 1.00 56.34 101 LEU A CA 1
ATOM 880 C C . LEU A 1 101 ? 1.328 10.741 34.769 1.00 56.34 101 LEU A C 1
ATOM 882 O O . LEU A 1 101 ? 1.523 10.503 35.960 1.00 56.34 101 LEU A O 1
ATOM 886 N N . TYR A 1 102 ? 0.571 11.771 34.376 1.00 56.19 102 TYR A N 1
ATOM 887 C CA . TYR A 1 102 ? -0.092 12.668 35.332 1.00 56.19 102 TYR A CA 1
ATOM 888 C C . TYR A 1 102 ? -1.152 11.942 36.171 1.00 56.19 102 TYR A C 1
ATOM 890 O O . TYR A 1 102 ? -1.232 12.174 37.376 1.00 56.19 102 TYR A O 1
ATOM 898 N N . ASN A 1 103 ? -1.923 11.026 35.576 1.00 56.50 103 ASN A N 1
ATOM 899 C CA . ASN A 1 103 ? -2.905 10.232 36.320 1.00 56.50 103 ASN A CA 1
ATOM 900 C C . ASN A 1 103 ? -2.246 9.266 37.320 1.00 56.50 103 ASN A C 1
ATOM 902 O O . ASN A 1 103 ? -2.767 9.089 38.419 1.00 56.50 103 ASN A O 1
ATOM 906 N N . VAL A 1 104 ? -1.094 8.680 36.980 1.00 57.62 104 VAL A N 1
ATOM 907 C CA . VAL A 1 104 ? -0.333 7.802 37.888 1.00 57.62 104 VAL A CA 1
ATOM 908 C C . VAL A 1 104 ? 0.297 8.595 39.041 1.00 57.62 104 VAL A C 1
ATOM 910 O O . VAL A 1 104 ? 0.242 8.153 40.190 1.00 57.62 104 VAL A O 1
ATOM 913 N N . ASN A 1 105 ? 0.843 9.785 38.778 1.00 57.44 105 ASN A N 1
ATOM 914 C CA . ASN A 1 105 ? 1.446 10.622 39.821 1.00 57.44 105 ASN A CA 1
ATOM 915 C C . ASN A 1 105 ? 0.394 11.249 40.753 1.00 57.44 105 ASN A C 1
ATOM 917 O O . ASN A 1 105 ? 0.572 11.228 41.969 1.00 57.44 105 ASN A O 1
ATOM 921 N N . GLY A 1 106 ? -0.746 11.697 40.218 1.00 56.84 106 GLY A N 1
ATOM 922 C CA . GLY A 1 106 ? -1.846 12.235 41.027 1.00 56.84 106 GLY A CA 1
ATOM 923 C C . GLY A 1 106 ? -2.546 11.191 41.910 1.00 56.84 106 GLY A C 1
ATOM 924 O O . GLY A 1 106 ? -3.162 11.549 42.913 1.00 56.84 106 GLY A O 1
ATOM 925 N N . GLN A 1 107 ? -2.452 9.896 41.581 1.00 55.97 107 GLN A N 1
ATOM 926 C CA . GLN A 1 107 ? -2.911 8.822 42.469 1.00 55.97 107 GLN A CA 1
ATOM 927 C C . GLN A 1 107 ? -1.918 8.539 43.601 1.00 55.97 107 GLN A C 1
ATOM 929 O O . GLN A 1 107 ? -2.354 8.318 44.725 1.00 55.97 107 GLN A O 1
ATOM 934 N N . LYS A 1 108 ? -0.604 8.602 43.349 1.00 55.50 108 LYS A N 1
ATOM 935 C CA . LYS A 1 108 ? 0.422 8.389 44.386 1.00 55.50 108 LYS A CA 1
ATOM 936 C C . LYS A 1 108 ? 0.398 9.466 45.475 1.00 55.50 108 LYS A C 1
ATOM 938 O O . LYS A 1 108 ? 0.490 9.129 46.652 1.00 55.50 108 LYS A O 1
ATOM 943 N N . GLU A 1 109 ? 0.197 10.732 45.111 1.00 55.38 109 GLU A N 1
ATOM 944 C CA . GLU A 1 109 ? 0.091 11.837 46.081 1.00 55.38 109 GLU A CA 1
ATOM 945 C C . GLU A 1 109 ? -1.159 11.737 46.973 1.00 55.38 109 GLU A C 1
ATOM 947 O O . GLU A 1 109 ? -1.108 12.050 48.162 1.00 55.38 109 GLU A O 1
ATOM 952 N N . LYS A 1 110 ? -2.282 11.238 46.437 1.00 54.28 110 LYS A N 1
ATOM 953 C CA . LYS A 1 110 ? -3.517 11.040 47.216 1.00 54.28 110 LYS A CA 1
ATOM 954 C C . LYS A 1 110 ? -3.416 9.912 48.244 1.00 54.28 110 LYS A C 1
ATOM 956 O O . LYS A 1 110 ? -4.142 9.943 49.234 1.00 54.28 110 LYS A O 1
ATOM 961 N N . THR A 1 111 ? -2.547 8.929 48.017 1.00 54.44 111 THR A N 1
ATOM 962 C CA . THR A 1 111 ? -2.330 7.807 48.945 1.00 54.44 111 THR A CA 1
ATOM 963 C C . THR A 1 111 ? -1.332 8.164 50.051 1.00 54.44 111 THR A C 1
ATOM 965 O O . THR A 1 111 ? -1.478 7.680 51.167 1.00 54.44 111 THR A O 1
ATOM 968 N N . LEU A 1 112 ? -0.357 9.039 49.770 1.00 52.97 112 LEU A N 1
ATOM 969 C CA . LEU A 1 112 ? 0.626 9.528 50.750 1.00 52.97 112 LEU A CA 1
ATOM 970 C C . LEU A 1 112 ? 0.032 10.522 51.762 1.00 52.97 112 LEU A C 1
ATOM 972 O O . LEU A 1 112 ? 0.413 10.492 52.921 1.00 52.97 112 LEU A O 1
ATOM 976 N N . ASN A 1 113 ? -0.948 11.339 51.363 1.00 55.16 113 ASN A N 1
ATOM 977 C CA . ASN A 1 113 ? -1.635 12.291 52.256 1.00 55.16 113 ASN A CA 1
ATOM 978 C C . ASN A 1 113 ? -2.767 11.662 53.100 1.00 55.16 113 ASN A C 1
ATOM 980 O O . ASN A 1 113 ? -3.643 12.374 53.594 1.00 55.16 113 ASN A O 1
ATOM 984 N N . ARG A 1 114 ? -2.814 10.328 53.204 1.00 48.06 114 ARG A N 1
ATOM 985 C CA . ARG A 1 114 ? -3.887 9.571 53.876 1.00 48.06 114 ARG A CA 1
ATOM 986 C C . ARG A 1 114 ? -3.386 8.652 55.001 1.00 48.06 114 ARG A C 1
ATOM 988 O O . ARG A 1 114 ? -4.154 7.806 55.455 1.00 48.06 114 ARG A O 1
ATOM 995 N N . ILE A 1 115 ? -2.135 8.828 55.425 1.00 46.84 115 ILE A N 1
ATOM 996 C CA . ILE A 1 115 ? -1.478 8.164 56.564 1.00 46.84 115 ILE A CA 1
ATOM 997 C C . ILE A 1 115 ? -1.071 9.257 57.549 1.00 46.84 115 ILE A C 1
ATOM 999 O O . ILE A 1 115 ? -1.256 9.040 58.764 1.00 46.84 115 ILE A O 1
#

Nearest PDB structures (foldseek):
  8ty6-assembly1_F  TM=6.768E-01  e=4.983E-01  Human immunodeficiency virus 1
  8ty6-assembly1_E  TM=6.909E-01  e=9.196E-01  Human immunodeficiency virus 1
  7n9u-assembly1_C-2  TM=6.697E-01  e=1.028E+00  Human immunodeficiency virus 1
  7n9v-assembly1_D  TM=6.342E-01  e=9.722E-01  Human immunodeficiency virus 1
  6sie-assembly2_D  TM=7.266E-01  e=2.650E+00  Drosophila melanogaster

Mean predicted aligned error: 12.07 Å

Secondary structure (DSSP, 8-state):
--SSSTT------PPB-TTTS-HHHHHHHHHHHHHHTT-TTS-HHHHHHHHHHHB-HHHHHHHHHHHTTS-TTTS-HHHHHHHHHHHHS----HHHHHHHHHHHHHHHHHHHTT-

Solvent-accessible surface area (backbone atoms only — not comparable to full-atom values): 7075 Å² total; per-residue (Å²): 142,74,79,72,76,70,68,68,62,78,85,80,71,81,55,59,45,76,95,82,47,56,68,69,60,49,50,51,56,48,51,52,51,30,45,76,71,69,46,60,89,47,62,59,67,55,58,32,58,53,47,69,68,35,43,36,72,67,59,47,52,51,52,51,63,69,46,56,93,55,56,80,87,73,56,54,39,67,60,52,51,54,50,50,43,54,69,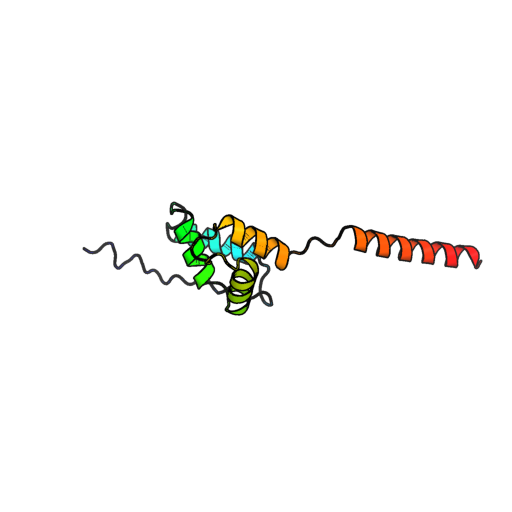78,56,59,73,76,55,72,67,57,56,50,56,52,52,51,54,55,52,60,51,53,56,61,60,64,78,71,118

Foldseek 3Di:
DPVPVVLPPPLDLAADDLVPDAPVVSVVSLCVSCVVSVNNPPDQLVSQVSNLVRYDPVLNVVLPVVPPPDDSSPDGNVNSSVVVCCVRVPDPPPVVVVVVVVVVVVVVVVVVVPD

Organism: Thelohanellus kitauei (NCBI:txid669202)

pLDDT: mean 77.36, std 17.98, range [41.16, 96.56]

Radius of gyration: 21.98 Å; Cα contacts (8 Å, |Δi|>4): 60; chains: 1; bounding box: 26×34×84 Å